Protein AF-A0A965QFB8-F1 (afdb_monomer)

Solvent-accessible surface area (backbone atoms only — not comparable to full-atom values): 7748 Å² total; per-residue (Å²): 128,84,76,80,78,62,44,31,35,38,28,26,27,69,66,29,51,62,46,54,74,68,49,76,76,61,81,86,60,88,49,52,74,44,41,36,38,77,44,78,37,58,89,89,48,90,85,51,50,26,29,42,29,52,65,91,49,75,40,82,39,84,66,69,98,45,59,67,59,47,18,57,51,43,38,54,49,46,69,75,41,83,63,62,83,50,32,25,42,35,33,23,24,77,87,38,64,63,27,48,20,46,53,49,26,44,56,76,66,64,42,65,21,64,76,65,31,52,78,48,75,49,74,80,88,75,83,68,76,76,79,86,121

Structure (mmCIF, N/CA/C/O backbone):
data_AF-A0A965QFB8-F1
#
_entry.id   AF-A0A965QFB8-F1
#
loop_
_atom_site.group_PDB
_atom_site.id
_atom_site.type_symbol
_atom_site.label_atom_id
_atom_site.label_alt_id
_atom_site.label_comp_id
_atom_site.label_asym_id
_atom_site.label_entity_id
_atom_site.label_seq_id
_atom_site.pdbx_PDB_ins_code
_atom_site.Cartn_x
_atom_site.Cartn_y
_atom_site.Cartn_z
_atom_site.occupancy
_atom_site.B_iso_or_equiv
_atom_site.auth_seq_id
_atom_site.auth_comp_id
_atom_site.auth_asym_id
_atom_site.auth_atom_id
_atom_site.pdbx_PDB_model_num
ATOM 1 N N . MET A 1 1 ? -16.984 -4.830 27.301 1.00 42.84 1 MET A N 1
ATOM 2 C CA . MET A 1 1 ? -16.116 -4.856 26.106 1.00 42.84 1 MET A CA 1
ATOM 3 C C . MET A 1 1 ? -16.059 -3.446 25.557 1.00 42.84 1 MET A C 1
ATOM 5 O O . MET A 1 1 ? -17.118 -2.909 25.250 1.00 42.84 1 MET A O 1
ATOM 9 N N . GLU A 1 2 ? -14.879 -2.828 25.498 1.00 46.44 2 GLU A N 1
ATOM 10 C CA . GLU A 1 2 ? -14.714 -1.575 24.752 1.00 46.44 2 GLU A CA 1
ATOM 11 C C . GLU A 1 2 ? -15.129 -1.816 23.295 1.00 46.44 2 GLU A C 1
ATOM 13 O O . GLU A 1 2 ? -14.782 -2.843 22.706 1.00 46.44 2 GLU A O 1
ATOM 18 N N . LYS A 1 3 ? -15.949 -0.922 22.733 1.00 54.12 3 LYS A N 1
ATOM 19 C CA . LYS A 1 3 ? -16.331 -1.008 21.320 1.00 54.12 3 LYS A CA 1
ATOM 20 C C . LYS A 1 3 ? -15.061 -0.901 20.478 1.00 54.12 3 LYS A C 1
ATOM 22 O O . LYS A 1 3 ? -14.277 0.021 20.680 1.00 54.12 3 LYS A O 1
ATOM 27 N N . SER A 1 4 ? -14.892 -1.820 19.526 1.00 57.75 4 SER A N 1
ATOM 28 C CA . SER A 1 4 ? -13.843 -1.716 18.510 1.00 57.75 4 SER A CA 1
ATOM 29 C C . SER A 1 4 ? -13.908 -0.335 17.852 1.00 57.75 4 SER A C 1
ATOM 31 O O . SER A 1 4 ? -14.959 0.061 17.348 1.00 57.75 4 SER A O 1
ATOM 33 N N . THR A 1 5 ? -12.798 0.399 17.884 1.00 71.00 5 THR A N 1
ATOM 34 C CA . THR A 1 5 ? -12.648 1.723 17.259 1.00 71.00 5 THR A CA 1
ATOM 35 C C . THR A 1 5 ? -12.316 1.631 15.771 1.00 71.00 5 THR A C 1
ATOM 37 O O . THR A 1 5 ? -12.255 2.654 15.092 1.00 71.00 5 THR A O 1
ATOM 40 N N . ILE A 1 6 ? -12.117 0.416 15.249 1.00 81.44 6 ILE A N 1
ATOM 41 C CA . ILE A 1 6 ? -11.781 0.181 13.847 1.00 81.44 6 ILE A CA 1
ATOM 42 C C . ILE A 1 6 ? -13.037 0.362 13.000 1.00 81.44 6 ILE A C 1
ATOM 44 O O . ILE A 1 6 ? -13.905 -0.510 12.947 1.00 81.44 6 ILE A O 1
ATOM 48 N N . ASN A 1 7 ? -13.102 1.497 12.313 1.00 83.69 7 ASN A N 1
ATOM 49 C CA . ASN A 1 7 ? -14.152 1.835 11.356 1.00 83.69 7 ASN A CA 1
ATOM 50 C C . ASN A 1 7 ? -13.603 2.066 9.935 1.00 83.69 7 ASN A C 1
ATOM 52 O O . ASN A 1 7 ? -14.330 2.547 9.070 1.00 83.69 7 ASN A O 1
ATOM 56 N N . LYS A 1 8 ? -12.326 1.755 9.687 1.00 87.88 8 LYS A N 1
ATOM 57 C CA . LYS A 1 8 ? -11.661 1.937 8.394 1.00 87.88 8 LYS A CA 1
ATOM 58 C C . LYS A 1 8 ? -11.104 0.610 7.884 1.00 87.88 8 LYS A C 1
ATOM 60 O O . LYS A 1 8 ? -10.586 -0.189 8.658 1.00 87.88 8 LYS A O 1
ATOM 65 N N . LEU A 1 9 ? -11.201 0.381 6.578 1.00 89.38 9 LEU A N 1
ATOM 66 C CA . LEU A 1 9 ? -10.616 -0.759 5.872 1.00 89.38 9 LEU A CA 1
ATOM 67 C C . LEU A 1 9 ? -9.635 -0.237 4.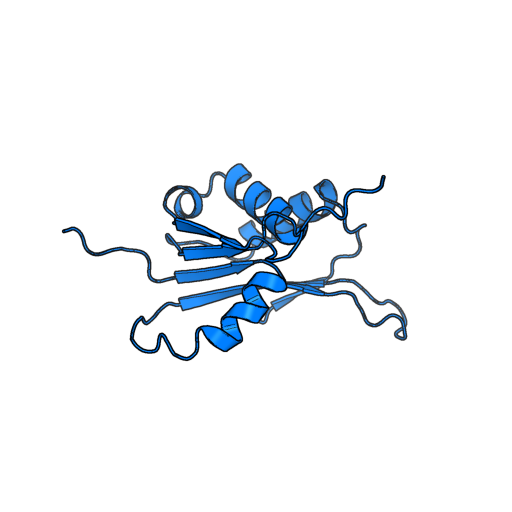824 1.00 89.38 9 LEU A C 1
ATOM 69 O O . LEU A 1 9 ? -10.057 0.419 3.873 1.00 89.38 9 LEU A O 1
ATOM 73 N N . LEU A 1 10 ? -8.351 -0.550 4.967 1.00 91.50 10 LEU A N 1
ATOM 74 C CA . LEU A 1 10 ? -7.320 -0.221 3.990 1.00 91.50 10 LEU A CA 1
ATOM 75 C C . LEU A 1 10 ? -6.906 -1.480 3.224 1.00 91.50 10 LEU A C 1
ATOM 77 O O . LEU A 1 10 ? -6.348 -2.413 3.797 1.00 91.50 10 LEU A O 1
ATOM 81 N N . LEU A 1 11 ? -7.149 -1.493 1.915 1.00 92.12 11 LEU A N 1
ATOM 82 C CA . LEU A 1 11 ? -6.692 -2.558 1.022 1.00 92.12 11 LEU A CA 1
ATOM 83 C C . LEU A 1 11 ? -5.449 -2.095 0.270 1.00 92.12 11 LEU A C 1
ATOM 85 O O . LEU A 1 11 ? -5.521 -1.126 -0.484 1.00 92.12 11 LEU A O 1
ATOM 89 N N . ILE A 1 12 ? -4.334 -2.795 0.443 1.00 94.12 12 ILE A N 1
ATOM 90 C CA . ILE A 1 12 ? -3.062 -2.462 -0.199 1.00 94.12 12 ILE A CA 1
ATOM 91 C C . ILE A 1 12 ? -2.668 -3.587 -1.152 1.00 94.12 12 ILE A C 1
ATOM 93 O O . ILE A 1 12 ? -2.595 -4.750 -0.754 1.00 94.12 12 ILE A O 1
ATOM 97 N N . GLY A 1 13 ? -2.366 -3.228 -2.397 1.00 91.69 13 GLY A N 1
ATOM 98 C CA . GLY A 1 13 ? -1.947 -4.182 -3.418 1.00 91.69 13 GLY A CA 1
ATOM 99 C C . GLY A 1 13 ? -3.102 -4.727 -4.250 1.00 91.69 13 GLY A C 1
ATOM 100 O O . GLY A 1 13 ? -4.284 -4.625 -3.905 1.00 91.69 13 GLY A O 1
ATOM 101 N N . ASN A 1 14 ? -2.751 -5.303 -5.397 1.00 83.88 14 ASN A N 1
ATOM 102 C CA . ASN A 1 14 ? -3.722 -5.795 -6.369 1.00 83.88 14 ASN A CA 1
ATOM 103 C C . ASN A 1 14 ? -4.453 -7.036 -5.837 1.00 83.88 14 ASN A C 1
ATOM 105 O O . ASN A 1 14 ? -5.654 -7.199 -6.081 1.00 83.88 14 ASN A O 1
ATOM 109 N N . HIS A 1 15 ? -3.776 -7.870 -5.041 1.00 85.25 15 HIS A N 1
ATOM 110 C CA . HIS A 1 15 ? -4.393 -9.054 -4.444 1.00 85.25 15 HIS A CA 1
ATOM 111 C C . HIS A 1 15 ? -5.469 -8.680 -3.419 1.00 85.25 15 HIS A C 1
ATOM 113 O O . HIS A 1 15 ? -6.578 -9.213 -3.492 1.00 85.25 15 HIS A O 1
ATOM 119 N N . ALA A 1 16 ? -5.214 -7.712 -2.534 1.00 85.25 16 ALA A N 1
ATOM 120 C CA . ALA A 1 16 ? -6.224 -7.240 -1.579 1.00 85.25 16 ALA A CA 1
ATOM 121 C C . ALA A 1 16 ? -7.471 -6.679 -2.273 1.00 85.25 16 ALA A C 1
ATOM 123 O O . ALA A 1 16 ? -8.606 -6.879 -1.834 1.00 85.25 16 ALA A O 1
ATOM 124 N N . LEU A 1 17 ? -7.286 -6.038 -3.422 1.00 79.50 17 LEU A N 1
ATOM 125 C CA . LEU A 1 17 ? -8.385 -5.488 -4.209 1.00 79.50 17 LEU A CA 1
ATOM 126 C C . LEU A 1 17 ? -9.216 -6.539 -4.931 1.00 79.50 17 LEU A C 1
ATOM 128 O O . LEU A 1 17 ? -10.405 -6.318 -5.166 1.00 79.50 17 LEU A O 1
ATOM 132 N N . SER A 1 18 ? -8.643 -7.696 -5.251 1.00 79.69 18 SER A N 1
ATOM 133 C CA . SER A 1 18 ? -9.432 -8.825 -5.750 1.00 79.69 18 SER A CA 1
ATOM 134 C C . SER A 1 18 ? -10.461 -9.295 -4.708 1.00 79.69 18 SER A C 1
ATOM 136 O O . SER A 1 18 ? -11.581 -9.677 -5.063 1.00 79.69 18 SER A O 1
ATOM 138 N N . ILE A 1 19 ? -10.127 -9.168 -3.418 1.00 74.56 19 ILE A N 1
ATOM 139 C CA . ILE A 1 19 ? -10.997 -9.528 -2.292 1.00 74.56 19 ILE A CA 1
ATOM 140 C C . ILE A 1 19 ? -12.087 -8.481 -2.073 1.00 74.56 19 ILE A C 1
ATOM 142 O O . ILE A 1 19 ? -13.201 -8.843 -1.709 1.00 74.56 19 ILE A O 1
ATOM 146 N N . ASN A 1 20 ? -11.843 -7.210 -2.404 1.00 71.69 20 ASN A N 1
ATOM 147 C CA . ASN A 1 20 ? -12.869 -6.162 -2.360 1.00 71.69 20 ASN A CA 1
ATOM 148 C C . ASN A 1 20 ? -14.172 -6.569 -3.077 1.00 71.69 20 ASN A C 1
ATOM 150 O O . ASN A 1 20 ? -15.266 -6.326 -2.580 1.00 71.69 20 ASN A O 1
ATOM 154 N N . LYS A 1 21 ? -14.071 -7.233 -4.238 1.00 67.50 21 LYS A N 1
ATOM 155 C CA . LYS A 1 21 ? -15.252 -7.712 -4.980 1.00 67.50 21 LYS A CA 1
ATOM 156 C C . LYS A 1 21 ? -16.038 -8.786 -4.215 1.00 67.50 21 LYS A C 1
ATOM 158 O O . LYS A 1 21 ? -17.235 -8.923 -4.442 1.00 67.50 21 LYS A O 1
ATOM 163 N N . ARG A 1 22 ? -15.372 -9.528 -3.326 1.00 69.00 22 ARG A N 1
ATOM 164 C CA . ARG A 1 22 ? -15.930 -10.604 -2.489 1.00 69.00 22 ARG A CA 1
ATOM 165 C C . ARG A 1 22 ? -16.444 -10.098 -1.135 1.00 69.00 22 ARG A C 1
ATOM 167 O O . ARG A 1 22 ? -17.312 -10.736 -0.555 1.00 69.00 22 ARG A O 1
ATOM 174 N N . ILE A 1 23 ? -15.958 -8.942 -0.672 1.00 64.50 23 ILE A N 1
ATOM 175 C CA . ILE A 1 23 ? -16.378 -8.277 0.578 1.00 64.50 23 ILE A CA 1
ATOM 176 C C . ILE A 1 23 ? -17.776 -7.643 0.468 1.00 64.50 23 ILE A C 1
ATOM 178 O O . ILE A 1 23 ? -18.389 -7.379 1.492 1.00 64.50 23 ILE A O 1
ATOM 182 N N . LYS A 1 24 ? -18.339 -7.501 -0.742 1.00 56.12 24 LYS A N 1
ATOM 183 C CA . LYS A 1 24 ? -19.698 -6.980 -1.026 1.00 56.12 24 LYS A CA 1
ATOM 184 C C . LYS A 1 24 ? -20.876 -7.665 -0.294 1.00 56.12 24 LYS A C 1
ATOM 186 O O . LYS A 1 24 ? -22.011 -7.333 -0.580 1.00 56.12 24 LYS A O 1
ATOM 191 N N . LYS A 1 25 ? -20.638 -8.662 0.563 1.00 51.38 25 LYS A N 1
ATOM 192 C CA . LYS A 1 25 ? -21.656 -9.296 1.420 1.00 51.38 25 LYS A CA 1
ATOM 193 C C . LYS A 1 25 ? -21.510 -8.952 2.906 1.00 51.38 25 LYS A C 1
ATOM 195 O O . LYS A 1 25 ? -22.311 -9.417 3.706 1.00 51.38 25 LYS A O 1
ATOM 200 N N . ILE A 1 26 ? -20.493 -8.180 3.290 1.00 53.22 26 ILE A N 1
ATOM 201 C CA . ILE A 1 26 ? -20.312 -7.678 4.659 1.00 53.22 26 ILE A CA 1
ATOM 202 C C . ILE A 1 26 ? -21.011 -6.312 4.743 1.00 53.22 26 ILE A C 1
ATOM 204 O O . ILE A 1 26 ? -20.381 -5.295 5.009 1.00 53.22 26 ILE A O 1
ATOM 208 N N . ASP A 1 27 ? -22.304 -6.275 4.424 1.00 47.53 27 ASP A N 1
ATOM 209 C CA . ASP A 1 27 ? -23.084 -5.031 4.327 1.00 47.53 27 ASP A CA 1
ATOM 210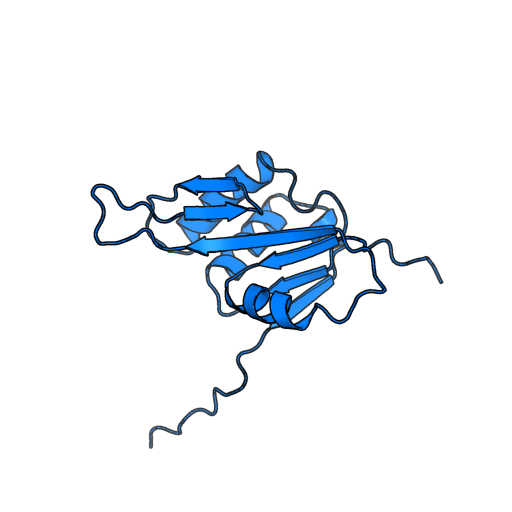 C C . ASP A 1 27 ? -23.525 -4.469 5.698 1.00 47.53 27 ASP A C 1
ATOM 212 O O . ASP A 1 27 ? -24.184 -3.437 5.750 1.00 47.53 27 ASP A O 1
ATOM 216 N N . ASP A 1 28 ? -23.098 -5.067 6.817 1.00 53.06 28 ASP A N 1
ATOM 217 C CA . ASP A 1 28 ? -23.490 -4.629 8.171 1.00 53.06 28 ASP A CA 1
ATOM 218 C C . ASP A 1 28 ? -22.404 -3.855 8.943 1.00 53.06 28 ASP A C 1
ATOM 220 O O . ASP A 1 28 ? -22.613 -3.449 10.088 1.00 53.06 28 ASP A O 1
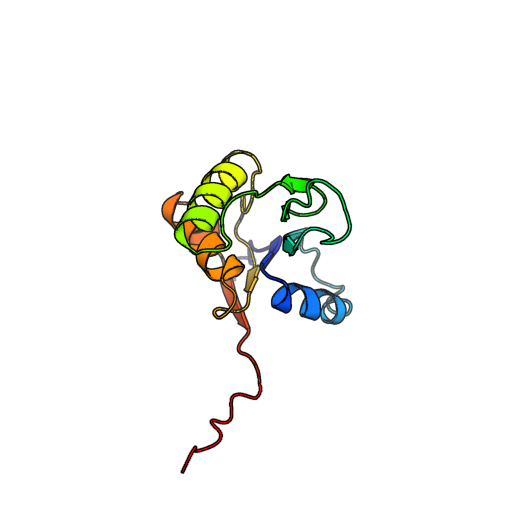ATOM 224 N N . LEU A 1 29 ? -21.231 -3.620 8.347 1.00 55.84 29 LEU A N 1
ATOM 225 C CA . LEU A 1 29 ? -20.165 -2.832 8.973 1.00 55.84 29 LEU A CA 1
ATOM 226 C C . LEU A 1 29 ? -19.904 -1.574 8.134 1.00 55.84 29 LEU A C 1
ATOM 228 O O . LEU A 1 29 ? -19.324 -1.693 7.053 1.00 55.84 29 LEU A O 1
ATOM 232 N N . PRO A 1 30 ? -20.290 -0.368 8.602 1.00 63.31 30 PRO A N 1
ATOM 233 C CA . PRO A 1 30 ? -20.014 0.891 7.914 1.00 63.31 30 PRO A CA 1
ATOM 234 C C . PRO A 1 30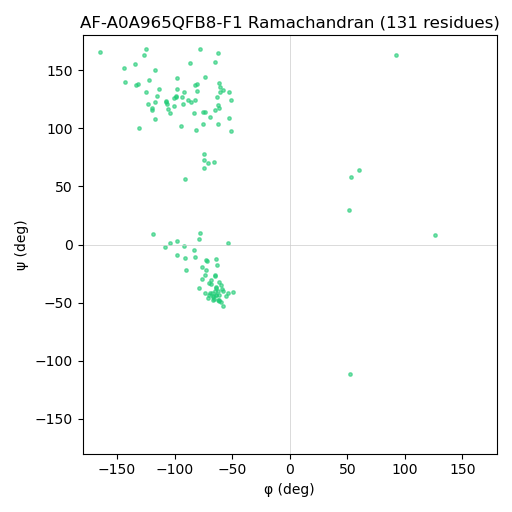 ? -18.517 1.229 8.012 1.00 63.31 30 PRO A C 1
ATOM 236 O O . PRO A 1 30 ? -18.107 2.132 8.740 1.00 63.31 30 PRO A O 1
ATOM 239 N N . LEU A 1 31 ? -17.680 0.460 7.311 1.00 73.75 31 LEU A N 1
ATOM 240 C CA . LEU A 1 31 ? -16.246 0.690 7.227 1.00 73.75 31 LEU A CA 1
ATOM 241 C C . LEU A 1 31 ? -15.958 1.693 6.113 1.00 73.75 31 LEU A C 1
ATOM 243 O O . LEU A 1 31 ? -16.265 1.454 4.943 1.00 73.75 31 LEU A O 1
ATOM 247 N N . ILE A 1 32 ? -15.299 2.794 6.461 1.00 84.38 32 ILE A N 1
ATOM 248 C CA . ILE A 1 32 ? -14.713 3.714 5.490 1.00 84.38 32 ILE A CA 1
ATOM 249 C C . ILE A 1 32 ? -13.613 2.953 4.762 1.00 84.38 32 ILE A C 1
ATOM 251 O O . ILE A 1 32 ? -12.625 2.531 5.361 1.00 84.38 32 ILE A O 1
ATOM 255 N N . LYS A 1 33 ? -13.781 2.753 3.461 1.00 86.44 33 LYS A N 1
ATOM 256 C CA . LYS A 1 33 ? -12.847 1.959 2.679 1.00 86.44 33 LYS A CA 1
ATOM 257 C C . LYS A 1 33 ? -11.854 2.840 1.932 1.00 86.44 33 LYS A C 1
ATOM 259 O O . LYS A 1 33 ? -12.264 3.687 1.148 1.00 86.44 33 LYS A O 1
ATOM 264 N N . GLN A 1 34 ? -10.570 2.554 2.122 1.00 88.88 34 GLN A N 1
ATOM 265 C CA . GLN A 1 34 ? -9.463 3.123 1.366 1.00 88.88 34 GLN A CA 1
ATOM 266 C C . GLN A 1 34 ? -8.705 2.037 0.597 1.00 88.88 34 GLN A C 1
ATOM 268 O O . GLN A 1 34 ? -8.651 0.868 0.997 1.00 88.88 34 GLN A O 1
ATOM 273 N N . THR A 1 35 ? -8.131 2.409 -0.538 1.00 91.25 35 THR A N 1
ATOM 274 C CA . THR A 1 35 ? -7.405 1.502 -1.429 1.00 91.25 35 THR A CA 1
ATOM 275 C C . THR A 1 35 ? -6.083 2.102 -1.874 1.00 91.25 35 THR A C 1
ATOM 277 O O . THR A 1 35 ? -6.029 3.263 -2.264 1.00 91.25 35 THR A O 1
ATOM 280 N N . LEU A 1 36 ? -5.033 1.288 -1.873 1.00 93.88 36 LEU A N 1
ATOM 281 C CA . LEU A 1 36 ? -3.722 1.618 -2.413 1.00 93.88 36 LEU A CA 1
ATOM 282 C C . LEU A 1 36 ? -3.343 0.574 -3.465 1.00 93.88 36 LEU A C 1
ATOM 284 O O . LEU A 1 36 ? -3.257 -0.616 -3.164 1.00 93.88 36 LEU A O 1
ATOM 288 N N . MET A 1 37 ? -3.108 1.012 -4.698 1.00 92.56 37 MET A N 1
ATOM 289 C CA . MET A 1 37 ? -2.726 0.139 -5.813 1.00 92.56 37 MET A CA 1
ATOM 290 C C . MET A 1 37 ? -1.574 0.716 -6.618 1.00 92.56 37 MET A C 1
ATOM 292 O O . MET A 1 37 ? -1.393 1.928 -6.690 1.00 92.56 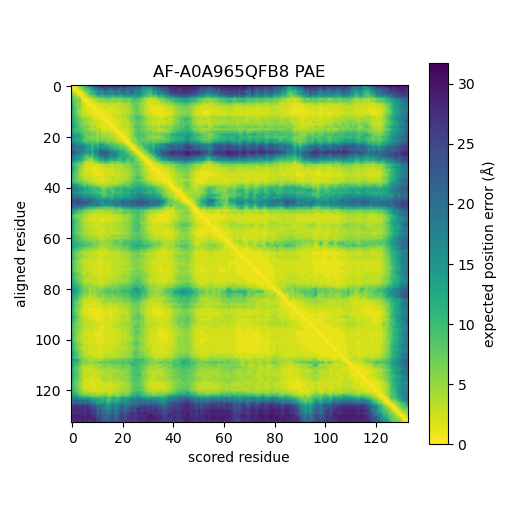37 MET A O 1
ATOM 296 N N . TYR A 1 38 ? -0.848 -0.176 -7.278 1.00 90.94 38 TYR A N 1
ATOM 297 C CA . TYR A 1 38 ? 0.148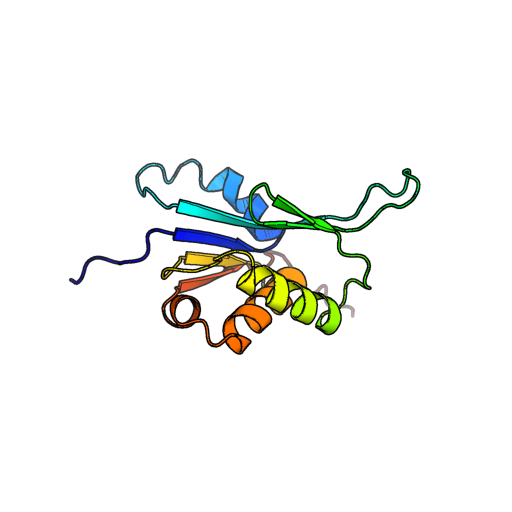 0.160 -8.277 1.00 90.94 38 TYR A CA 1
ATOM 298 C C . TYR A 1 38 ? -0.335 -0.351 -9.626 1.00 90.94 38 TYR A C 1
ATOM 300 O O . TYR A 1 38 ? -0.795 -1.493 -9.737 1.00 90.94 38 TYR A O 1
ATOM 308 N N . LYS A 1 39 ? -0.233 0.500 -10.640 1.00 87.81 39 LYS A N 1
ATOM 309 C CA . LYS A 1 39 ? -0.579 0.174 -12.016 1.00 87.81 39 LYS A CA 1
ATOM 310 C C . LYS A 1 39 ? 0.548 0.609 -12.931 1.00 87.81 39 LYS A C 1
ATOM 312 O O . LYS A 1 39 ? 1.102 1.697 -12.784 1.00 87.81 39 LYS A O 1
ATOM 317 N N . THR A 1 40 ? 0.849 -0.252 -13.888 1.00 83.69 40 THR A N 1
ATOM 318 C CA . THR A 1 40 ? 1.735 0.092 -14.988 1.00 83.69 40 THR A CA 1
ATOM 319 C C . THR A 1 40 ? 1.013 1.027 -15.950 1.00 83.69 40 THR A C 1
ATOM 321 O O . THR A 1 40 ? -0.201 0.898 -16.150 1.00 83.69 40 THR A O 1
ATOM 324 N N . GLY A 1 41 ? 1.749 1.977 -16.525 1.00 76.62 41 GLY A N 1
ATOM 325 C CA . GLY A 1 41 ? 1.250 2.786 -17.636 1.00 76.62 41 GLY A CA 1
ATOM 326 C C . GLY A 1 41 ? 0.933 1.920 -18.859 1.00 76.62 41 GLY A C 1
ATOM 327 O O . GLY A 1 41 ? 1.343 0.760 -18.929 1.00 76.62 41 GLY A O 1
ATOM 328 N N . ASP A 1 42 ? 0.185 2.474 -19.813 1.00 78.31 42 ASP A N 1
ATOM 329 C CA . ASP A 1 42 ? -0.071 1.804 -21.090 1.00 78.31 42 ASP A CA 1
ATOM 330 C C . ASP A 1 42 ? 1.201 1.853 -21.953 1.00 78.31 42 ASP A C 1
ATOM 332 O O . ASP A 1 42 ? 1.585 2.948 -22.365 1.00 78.31 42 ASP A O 1
ATOM 336 N N . PRO A 1 43 ? 1.849 0.711 -22.250 1.00 73.19 43 PRO A N 1
ATOM 337 C CA . PRO A 1 43 ? 3.109 0.696 -22.991 1.00 73.19 43 PRO A CA 1
ATOM 338 C C . PRO A 1 43 ? 2.985 1.232 -24.426 1.00 73.19 43 PRO A C 1
ATOM 340 O O . PRO A 1 43 ? 4.006 1.472 -25.067 1.00 73.19 43 PRO A O 1
ATOM 343 N N . PHE A 1 44 ? 1.764 1.413 -24.941 1.00 79.00 44 PHE A N 1
ATOM 344 C CA . PHE A 1 44 ? 1.499 1.923 -26.285 1.00 79.00 44 PHE A CA 1
ATOM 345 C C . PHE A 1 44 ? 1.314 3.451 -26.346 1.00 79.00 44 PHE A C 1
ATOM 347 O O . PHE A 1 44 ? 1.121 3.989 -27.437 1.00 79.00 44 PHE A O 1
ATOM 354 N N . LEU A 1 45 ? 1.375 4.165 -25.215 1.00 76.56 45 LEU A N 1
ATOM 355 C CA . LEU A 1 45 ? 1.300 5.631 -25.165 1.00 76.56 45 LEU A CA 1
ATOM 356 C C . LEU A 1 45 ? 2.698 6.270 -25.083 1.00 76.56 45 LEU A C 1
ATOM 358 O O . LEU A 1 45 ? 3.581 5.774 -24.382 1.00 76.56 45 LEU A O 1
ATOM 362 N N . GLU A 1 46 ? 2.894 7.416 -25.750 1.00 55.91 46 GLU A N 1
ATOM 363 C CA . GLU A 1 46 ? 4.090 8.247 -25.548 1.00 55.91 46 GLU A CA 1
ATOM 364 C C . GLU A 1 46 ? 4.126 8.761 -24.096 1.00 55.91 46 GLU A C 1
ATOM 366 O O . GLU A 1 46 ? 3.161 9.358 -23.620 1.00 55.91 46 GLU A O 1
ATOM 371 N N . ASN A 1 47 ? 5.245 8.540 -23.392 1.00 62.38 47 ASN A N 1
ATOM 372 C CA . ASN A 1 47 ? 5.427 8.822 -21.958 1.00 62.38 47 ASN A CA 1
ATOM 373 C C . ASN A 1 47 ? 4.456 8.054 -21.039 1.00 62.38 47 ASN A C 1
ATOM 375 O O . ASN A 1 47 ? 3.639 8.644 -20.327 1.00 62.38 47 ASN A O 1
ATOM 379 N N . PHE A 1 48 ? 4.561 6.723 -21.025 1.00 68.44 48 PHE A N 1
ATOM 380 C CA . PHE A 1 48 ? 3.778 5.898 -20.110 1.00 68.44 48 PHE A CA 1
ATOM 381 C C . PHE A 1 48 ? 4.413 5.842 -18.716 1.00 68.44 48 PHE A C 1
ATOM 383 O O . PHE A 1 48 ? 5.334 5.080 -18.432 1.00 68.44 48 PHE A O 1
ATOM 390 N N . ASP A 1 49 ? 3.893 6.659 -17.808 1.00 78.94 49 ASP A N 1
ATOM 391 C CA . ASP A 1 49 ? 4.289 6.584 -16.408 1.00 78.94 49 ASP A CA 1
ATOM 392 C C . ASP A 1 49 ? 3.547 5.446 -15.708 1.00 78.94 49 ASP A C 1
ATOM 394 O O . ASP A 1 49 ? 2.327 5.288 -15.838 1.00 78.94 49 ASP A O 1
ATOM 398 N N . ASN A 1 50 ? 4.268 4.696 -14.878 1.00 87.50 50 ASN A N 1
ATOM 399 C CA . ASN A 1 50 ? 3.609 3.907 -13.850 1.00 87.50 50 ASN A CA 1
ATOM 400 C C . ASN A 1 50 ? 2.934 4.853 -12.856 1.00 87.50 50 ASN A C 1
ATOM 402 O O . ASN A 1 50 ? 3.319 6.014 -12.705 1.00 87.50 50 ASN A O 1
ATOM 406 N N . PHE A 1 51 ? 1.921 4.374 -12.148 1.00 90.50 51 PHE A N 1
ATOM 407 C CA . PHE A 1 51 ? 1.243 5.197 -11.163 1.00 90.50 51 PHE A CA 1
ATOM 408 C C . PHE A 1 51 ? 0.836 4.400 -9.938 1.00 90.50 51 PHE A C 1
ATOM 410 O O . PHE A 1 51 ? 0.337 3.273 -10.005 1.00 90.50 51 PHE A O 1
ATOM 417 N N . VAL A 1 52 ? 1.022 5.047 -8.796 1.00 92.19 52 VAL A N 1
ATOM 418 C CA . VAL A 1 52 ? 0.414 4.642 -7.539 1.00 92.19 52 VAL A CA 1
ATOM 419 C C . VAL A 1 52 ? -0.905 5.389 -7.427 1.00 92.19 52 VAL A C 1
ATOM 421 O O . VAL A 1 52 ? -0.964 6.602 -7.622 1.00 92.19 52 VAL A O 1
ATOM 424 N N . GLN A 1 53 ? -1.975 4.675 -7.119 1.00 92.06 53 GLN A N 1
ATOM 425 C CA . GLN A 1 53 ? -3.294 5.257 -6.933 1.00 92.06 53 GLN A CA 1
ATOM 426 C C . GLN A 1 53 ? -3.742 5.030 -5.488 1.00 92.06 53 GLN A C 1
ATOM 428 O O . GLN A 1 53 ? -3.799 3.888 -5.024 1.00 92.06 53 GLN A O 1
ATOM 433 N N . ILE A 1 54 ? -4.042 6.135 -4.804 1.00 91.38 54 ILE A N 1
ATOM 434 C CA . ILE A 1 54 ? -4.645 6.187 -3.472 1.00 91.38 54 ILE A CA 1
ATOM 435 C C . ILE A 1 54 ? -6.107 6.574 -3.685 1.00 91.38 54 ILE A C 1
ATOM 437 O O . ILE A 1 54 ? -6.403 7.673 -4.148 1.00 91.38 54 ILE A O 1
ATOM 441 N N . ASP A 1 55 ? -7.023 5.659 -3.396 1.00 88.75 55 ASP A N 1
ATOM 442 C CA . ASP A 1 55 ? -8.450 5.804 -3.694 1.00 88.75 55 ASP A CA 1
ATOM 443 C C . ASP A 1 55 ? -8.695 6.163 -5.166 1.00 88.75 55 ASP A C 1
ATOM 445 O O . ASP A 1 55 ? -8.463 5.342 -6.057 1.00 88.75 55 ASP A O 1
ATOM 449 N N . THR A 1 56 ? -9.166 7.376 -5.447 1.00 87.69 56 THR A N 1
ATOM 450 C CA . THR A 1 56 ? -9.382 7.890 -6.807 1.00 87.69 56 THR A CA 1
ATOM 451 C C . THR A 1 56 ? -8.230 8.762 -7.309 1.00 87.69 56 THR A C 1
ATOM 453 O O . THR A 1 56 ? -8.203 9.107 -8.490 1.00 87.69 56 THR A O 1
ATOM 456 N N . ILE A 1 57 ? -7.279 9.119 -6.445 1.00 89.81 57 ILE A N 1
ATOM 457 C CA . ILE A 1 57 ? -6.180 10.039 -6.744 1.00 89.81 57 ILE A CA 1
ATOM 458 C C . ILE A 1 57 ? -5.008 9.247 -7.324 1.00 89.81 57 ILE A C 1
ATOM 460 O O . ILE A 1 57 ? -4.516 8.294 -6.718 1.00 89.81 57 ILE A O 1
ATOM 464 N N . LYS A 1 58 ? -4.553 9.638 -8.518 1.00 91.19 58 LYS A N 1
ATOM 465 C CA . LYS A 1 58 ? -3.394 9.036 -9.188 1.00 91.19 58 LYS A CA 1
ATOM 466 C C . LYS A 1 58 ? -2.149 9.880 -8.948 1.00 91.19 58 LYS A C 1
ATOM 468 O O . LYS A 1 58 ? -2.169 11.089 -9.162 1.00 91.19 58 LYS A O 1
ATOM 473 N N . HIS A 1 59 ? -1.053 9.223 -8.597 1.00 91.50 59 HIS A N 1
ATOM 474 C CA . HIS A 1 59 ? 0.264 9.827 -8.470 1.00 91.50 59 HIS A CA 1
ATOM 475 C C . HIS A 1 59 ? 1.225 9.140 -9.445 1.00 91.50 59 HIS A C 1
ATOM 477 O O . HIS A 1 59 ? 1.457 7.934 -9.337 1.00 91.50 59 HIS A O 1
ATOM 483 N N . SER A 1 60 ? 1.763 9.906 -10.400 1.00 90.81 60 SER A N 1
ATOM 484 C CA . SER A 1 60 ? 2.779 9.408 -11.336 1.00 90.81 60 SER A CA 1
ATOM 485 C C . SER A 1 60 ? 4.022 8.947 -10.569 1.00 90.81 60 SER A C 1
ATOM 487 O O . SER A 1 60 ? 4.471 9.608 -9.628 1.00 90.81 60 SER A O 1
ATOM 489 N N . TYR A 1 61 ? 4.544 7.791 -10.964 1.00 90.31 61 TYR A N 1
ATOM 490 C CA . TYR A 1 61 ? 5.708 7.136 -10.398 1.00 90.31 61 TYR A CA 1
ATOM 491 C C . TYR A 1 61 ? 6.647 6.726 -11.535 1.00 90.31 61 TYR A C 1
ATOM 493 O O . TYR A 1 61 ? 6.440 5.720 -12.212 1.00 90.31 61 TYR A O 1
ATOM 501 N N . LYS A 1 62 ? 7.685 7.538 -11.746 1.00 86.44 62 LYS A N 1
ATOM 502 C CA . LYS A 1 62 ? 8.642 7.380 -12.852 1.00 86.44 62 LYS A CA 1
ATOM 503 C C . LYS A 1 62 ? 9.860 6.525 -12.508 1.00 86.44 62 LYS A C 1
ATOM 505 O O . LYS A 1 62 ? 10.627 6.175 -13.398 1.00 86.44 62 LYS A O 1
ATOM 510 N N . ASN A 1 63 ? 10.053 6.217 -11.228 1.00 85.25 63 ASN A N 1
ATOM 511 C CA . ASN A 1 63 ? 11.216 5.467 -10.773 1.00 85.25 63 ASN A CA 1
ATOM 512 C C . ASN A 1 63 ? 11.056 3.970 -11.060 1.00 85.25 63 ASN A C 1
ATOM 514 O O . ASN A 1 63 ? 9.974 3.482 -11.406 1.00 85.25 63 ASN A O 1
ATOM 518 N N . ALA A 1 64 ? 12.157 3.236 -10.909 1.00 82.50 64 ALA A N 1
ATOM 519 C CA . ALA A 1 64 ? 12.145 1.790 -11.032 1.00 82.50 64 ALA A CA 1
ATOM 520 C C . ALA A 1 64 ? 11.221 1.186 -9.970 1.00 82.50 64 ALA A C 1
ATOM 522 O O . ALA A 1 64 ? 11.219 1.617 -8.823 1.00 82.50 64 ALA A O 1
ATOM 523 N N . TYR A 1 65 ? 10.446 0.166 -10.342 1.00 86.06 65 TYR A N 1
ATOM 524 C CA . TYR A 1 65 ? 9.565 -0.533 -9.408 1.00 86.06 65 TYR A CA 1
ATOM 525 C C . TYR A 1 65 ? 10.370 -1.447 -8.471 1.00 86.06 65 TYR A C 1
ATOM 527 O O . TYR A 1 65 ? 10.381 -2.668 -8.617 1.00 86.06 65 TYR A O 1
ATOM 535 N N . ASN A 1 66 ? 11.088 -0.832 -7.534 1.00 93.25 66 ASN A N 1
ATOM 536 C CA . ASN A 1 66 ? 11.885 -1.481 -6.501 1.00 93.25 66 ASN A CA 1
ATOM 537 C C . ASN A 1 66 ? 11.465 -0.991 -5.109 1.00 93.25 66 ASN A C 1
ATOM 539 O O . ASN A 1 66 ? 10.701 -0.034 -4.962 1.00 93.25 66 ASN A O 1
ATOM 543 N N . PHE A 1 67 ? 11.947 -1.689 -4.084 1.00 95.31 67 PHE A N 1
ATOM 544 C CA . PHE A 1 67 ? 11.538 -1.446 -2.709 1.00 95.31 67 PHE A CA 1
ATOM 545 C C . PHE A 1 67 ? 11.890 -0.038 -2.216 1.00 95.31 67 PHE A C 1
ATOM 547 O O . PHE A 1 67 ? 11.020 0.633 -1.659 1.00 95.31 67 PHE A O 1
ATOM 554 N N . ASP A 1 68 ? 13.120 0.425 -2.429 1.00 95.94 68 ASP A N 1
ATOM 555 C CA . ASP A 1 68 ? 13.618 1.676 -1.847 1.00 95.94 68 ASP A CA 1
ATOM 556 C C . ASP A 1 68 ? 12.967 2.910 -2.482 1.00 95.94 68 ASP A C 1
ATOM 558 O O . ASP A 1 68 ? 12.481 3.803 -1.773 1.00 95.94 68 ASP A O 1
ATOM 562 N N . ASP A 1 69 ? 12.882 2.934 -3.815 1.00 94.81 69 ASP A N 1
ATOM 563 C CA . ASP A 1 69 ? 12.261 4.027 -4.563 1.00 94.81 69 ASP A CA 1
ATOM 564 C C . ASP A 1 69 ? 10.769 4.125 -4.242 1.00 94.81 69 ASP A C 1
ATOM 566 O O . ASP A 1 69 ? 10.231 5.220 -4.044 1.00 94.81 69 ASP A O 1
ATOM 570 N N . LEU A 1 70 ? 10.078 2.982 -4.186 1.00 95.50 70 LEU A N 1
ATOM 571 C CA . LEU A 1 70 ? 8.646 2.944 -3.909 1.00 95.50 70 LEU A CA 1
ATOM 572 C C . LEU A 1 70 ? 8.354 3.338 -2.459 1.00 95.50 70 LEU A C 1
ATOM 574 O O . LEU A 1 70 ? 7.432 4.115 -2.214 1.00 95.50 70 LEU A O 1
ATOM 578 N N . THR A 1 71 ? 9.159 2.870 -1.504 1.00 96.19 71 THR A N 1
ATOM 579 C CA . THR A 1 71 ? 9.030 3.239 -0.085 1.00 96.19 71 THR A CA 1
ATOM 580 C C . THR A 1 71 ? 9.236 4.739 0.104 1.00 96.19 71 THR A C 1
ATOM 582 O O . THR A 1 71 ? 8.415 5.403 0.741 1.00 96.19 71 THR A O 1
ATOM 585 N N . SER A 1 72 ? 10.290 5.300 -0.491 1.00 94.81 72 SER A N 1
ATOM 586 C CA . SER A 1 72 ? 10.596 6.733 -0.407 1.00 94.81 72 SER A CA 1
ATOM 587 C C . SER A 1 72 ? 9.481 7.590 -1.004 1.00 94.81 72 SER A C 1
ATOM 589 O O . SER A 1 72 ? 9.044 8.568 -0.392 1.00 94.81 72 SER A O 1
ATOM 591 N N . PHE A 1 73 ? 8.953 7.181 -2.157 1.00 94.50 73 PHE A N 1
ATOM 592 C CA . PHE A 1 73 ? 7.809 7.832 -2.781 1.00 94.50 73 PHE A CA 1
ATOM 593 C C . PHE A 1 73 ? 6.552 7.777 -1.898 1.00 94.50 73 PHE A C 1
ATOM 595 O O . PHE A 1 73 ? 5.909 8.802 -1.661 1.00 94.50 73 PHE A O 1
ATOM 602 N N . LEU A 1 74 ? 6.210 6.599 -1.367 1.00 94.69 74 LEU A N 1
ATOM 603 C CA . LEU A 1 74 ? 5.022 6.407 -0.532 1.00 94.69 74 LEU A CA 1
ATOM 604 C C . LEU A 1 74 ? 5.098 7.196 0.775 1.00 94.69 74 LEU A C 1
ATOM 606 O O . LEU A 1 74 ? 4.091 7.769 1.186 1.00 94.69 74 LEU A O 1
ATOM 610 N N . LYS A 1 75 ? 6.280 7.319 1.392 1.00 92.75 75 LYS A N 1
ATOM 611 C CA . LYS A 1 75 ? 6.470 8.168 2.580 1.00 92.75 75 LYS A CA 1
ATOM 612 C C . LYS A 1 75 ? 6.031 9.606 2.339 1.00 92.75 75 LYS A C 1
ATOM 614 O O . LYS A 1 75 ? 5.379 10.182 3.207 1.00 92.75 75 LYS A O 1
ATOM 619 N N . LEU A 1 76 ? 6.388 10.181 1.187 1.00 91.50 76 LEU A N 1
ATOM 620 C CA . LEU A 1 76 ? 5.970 11.532 0.809 1.00 91.50 76 LEU A CA 1
ATOM 621 C C . LEU A 1 76 ? 4.453 11.580 0.605 1.00 91.50 76 LEU A C 1
ATOM 623 O O . LEU A 1 76 ? 3.775 12.435 1.173 1.00 91.50 76 LEU A O 1
ATOM 627 N N . LYS A 1 77 ? 3.894 10.606 -0.123 1.00 91.50 77 LYS A N 1
ATOM 628 C CA . LYS A 1 77 ? 2.456 10.578 -0.429 1.00 91.50 77 LYS A CA 1
ATOM 629 C C . LYS A 1 77 ? 1.561 10.330 0.777 1.00 91.50 77 LYS A C 1
ATOM 631 O O . LYS A 1 77 ? 0.467 10.883 0.807 1.00 91.50 77 LYS A O 1
ATOM 636 N N . PHE A 1 78 ? 2.018 9.592 1.782 1.00 89.88 78 PHE A N 1
ATOM 637 C CA . PHE A 1 78 ? 1.295 9.407 3.047 1.00 89.88 78 PHE A CA 1
ATOM 638 C C . PHE A 1 78 ? 1.366 10.623 3.974 1.00 89.88 78 PHE A C 1
ATOM 640 O O . PHE A 1 78 ? 0.540 10.748 4.870 1.00 89.88 78 PHE A O 1
ATOM 647 N N . LYS A 1 79 ? 2.338 11.523 3.781 1.00 85.19 79 LYS A N 1
ATOM 648 C CA . LYS A 1 79 ? 2.347 12.823 4.467 1.00 85.19 79 LYS A CA 1
ATOM 649 C C . LYS A 1 79 ? 1.384 13.808 3.805 1.00 85.19 79 LYS A C 1
ATOM 651 O O . LYS A 1 79 ? 0.734 14.576 4.5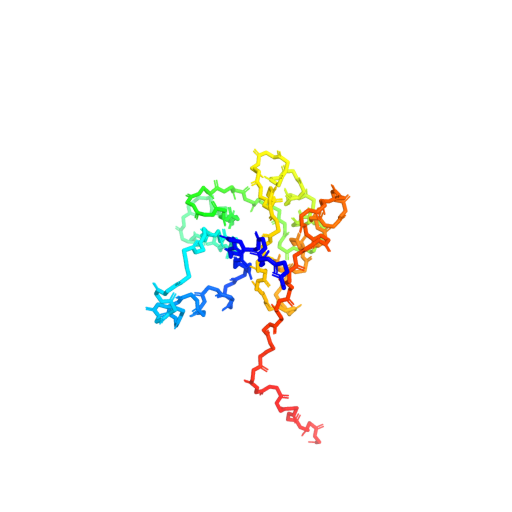01 1.00 85.19 79 LYS A O 1
ATOM 656 N N . GLU A 1 80 ? 1.293 13.774 2.474 1.00 86.00 80 GLU A N 1
ATOM 657 C CA . GLU A 1 80 ? 0.393 14.632 1.687 1.00 86.00 80 GLU A CA 1
ATOM 658 C C . GLU A 1 80 ? -1.080 14.206 1.798 1.00 86.00 80 GLU A C 1
ATOM 660 O O . GLU A 1 80 ? -1.969 15.047 1.911 1.00 86.00 80 GLU A O 1
ATOM 665 N N . ASN A 1 81 ? -1.345 12.899 1.765 1.00 76.62 81 ASN A N 1
ATOM 666 C CA . ASN A 1 81 ? -2.677 12.321 1.891 1.00 76.62 81 ASN A CA 1
ATOM 667 C C . ASN A 1 81 ? -2.772 11.694 3.278 1.00 76.62 81 ASN A C 1
ATOM 669 O O . ASN A 1 81 ? -1.990 10.793 3.566 1.00 76.62 81 ASN A O 1
ATOM 673 N N . ALA A 1 82 ? -3.715 12.130 4.118 1.00 73.50 82 ALA A N 1
ATOM 674 C CA . ALA A 1 82 ? -3.940 11.584 5.461 1.00 73.50 82 ALA A CA 1
ATOM 675 C C . ALA A 1 82 ? -4.434 10.12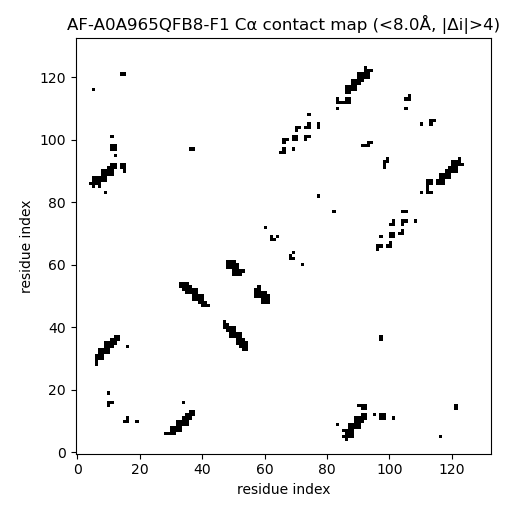0 5.416 1.00 73.50 82 ALA A C 1
ATOM 677 O O . ALA A 1 82 ? -5.597 9.804 5.676 1.00 73.50 82 ALA A O 1
ATOM 678 N N . ILE A 1 83 ? -3.544 9.207 5.035 1.00 80.62 83 ILE A N 1
ATOM 679 C CA . ILE A 1 83 ? -3.779 7.768 5.019 1.00 80.62 83 ILE A CA 1
ATOM 680 C C . ILE A 1 83 ? -3.587 7.249 6.435 1.00 80.62 83 ILE A C 1
ATOM 682 O O . ILE A 1 83 ? -2.578 7.543 7.074 1.00 80.62 83 ILE A O 1
ATOM 686 N N . LEU A 1 84 ? -4.544 6.437 6.898 1.00 80.31 84 LEU A N 1
ATOM 687 C CA . LEU A 1 84 ? -4.547 5.895 8.260 1.00 80.31 84 LEU A CA 1
ATOM 688 C C . LEU A 1 84 ? -4.413 7.008 9.312 1.00 80.31 84 LEU A C 1
ATOM 690 O O . LEU A 1 84 ? -3.485 7.029 10.112 1.00 80.31 84 LEU A O 1
ATOM 694 N N . ASP A 1 85 ? -5.350 7.948 9.292 1.00 84.81 85 ASP A N 1
ATOM 695 C CA . ASP A 1 85 ? -5.590 8.926 10.363 1.00 84.81 85 ASP A CA 1
ATOM 696 C C . ASP A 1 85 ? -6.235 8.304 11.619 1.00 84.81 85 ASP A C 1
ATOM 698 O O . ASP A 1 85 ? -6.264 8.906 12.689 1.00 84.81 85 ASP A O 1
ATOM 702 N N . SER A 1 86 ? -6.750 7.084 11.488 1.00 87.12 86 SER A N 1
ATOM 703 C CA . SER A 1 86 ? -7.481 6.323 12.495 1.00 87.12 86 SER A CA 1
ATOM 704 C C . SER A 1 86 ? -7.139 4.833 12.370 1.00 87.12 86 SER A C 1
ATOM 706 O O . SER A 1 86 ? -6.782 4.387 11.271 1.00 87.12 86 SER A O 1
ATOM 708 N N . PRO A 1 87 ? -7.203 4.053 13.470 1.00 90.44 87 PRO A N 1
ATOM 709 C CA . PRO A 1 87 ? -6.969 2.613 13.424 1.00 90.44 87 PRO A CA 1
ATOM 710 C C . PRO A 1 87 ? -7.847 1.935 12.370 1.00 90.44 87 PRO A C 1
ATOM 712 O O . PRO A 1 87 ? -9.059 2.149 12.317 1.00 90.44 87 PRO A O 1
ATOM 715 N N . ALA A 1 88 ? -7.234 1.103 11.536 1.00 89.44 88 ALA A N 1
ATOM 716 C CA . ALA A 1 88 ? -7.901 0.442 10.429 1.00 89.44 88 ALA A CA 1
ATOM 717 C C . ALA A 1 88 ? -7.698 -1.073 10.473 1.00 89.44 88 ALA A C 1
ATOM 719 O O . ALA A 1 88 ? -6.783 -1.601 11.106 1.00 89.44 88 ALA A O 1
ATOM 720 N N . LEU A 1 89 ? -8.545 -1.777 9.735 1.00 90.81 89 LEU A N 1
ATOM 721 C CA . LEU A 1 89 ? -8.248 -3.111 9.256 1.00 90.81 89 LEU A CA 1
ATOM 722 C C . LEU A 1 89 ? -7.410 -2.967 7.983 1.00 90.81 89 LEU A C 1
ATOM 724 O O . LEU A 1 89 ? -7.902 -2.463 6.977 1.00 90.81 89 LEU A O 1
ATOM 728 N N . VAL A 1 90 ? -6.147 -3.373 8.021 1.00 92.69 90 VAL A N 1
ATOM 729 C CA . VAL A 1 90 ? -5.232 -3.317 6.877 1.00 92.69 90 VAL A CA 1
ATOM 730 C C . VAL A 1 90 ? -5.137 -4.705 6.265 1.00 92.69 90 VAL A C 1
ATOM 732 O O . VAL A 1 90 ? -4.830 -5.663 6.965 1.00 92.69 90 VAL A O 1
ATOM 735 N N . ILE A 1 91 ? -5.387 -4.831 4.965 1.00 92.31 91 ILE A N 1
ATOM 736 C CA . ILE A 1 91 ? -5.315 -6.108 4.248 1.00 92.31 91 ILE A CA 1
ATOM 737 C C . ILE A 1 91 ? -4.359 -5.973 3.067 1.00 92.31 91 ILE A C 1
ATOM 739 O O . ILE A 1 91 ? -4.497 -5.055 2.256 1.00 92.31 91 ILE A O 1
ATOM 743 N N . GLY A 1 92 ? -3.430 -6.916 2.935 1.00 93.38 92 GLY A N 1
ATOM 744 C CA . GLY A 1 92 ? -2.496 -6.969 1.814 1.00 93.38 92 GLY A CA 1
ATOM 745 C C . GLY A 1 92 ? -1.796 -8.312 1.681 1.00 93.38 92 GLY A C 1
ATOM 746 O O . GLY A 1 92 ? -1.851 -9.142 2.585 1.00 93.38 92 GLY A O 1
ATOM 747 N N . ASN A 1 93 ? -1.167 -8.553 0.533 1.00 91.81 93 ASN A N 1
ATOM 748 C CA . ASN A 1 93 ? -0.360 -9.750 0.312 1.00 91.81 93 ASN A CA 1
ATOM 749 C C . ASN A 1 93 ? 1.108 -9.442 0.661 1.00 91.81 93 ASN A C 1
ATOM 751 O O . ASN A 1 93 ? 1.692 -8.560 0.029 1.00 91.81 93 ASN A O 1
ATOM 755 N N . PRO A 1 94 ? 1.732 -10.156 1.619 1.00 91.94 94 PRO A N 1
ATOM 756 C CA . PRO A 1 94 ? 3.117 -9.909 2.009 1.00 91.94 94 PRO A CA 1
ATOM 757 C C . PRO A 1 94 ? 4.129 -10.157 0.885 1.00 91.94 94 PRO A C 1
ATOM 759 O O . PRO A 1 94 ? 5.244 -9.662 0.983 1.00 91.94 94 PRO A O 1
ATOM 762 N N . SER A 1 95 ? 3.775 -10.881 -0.178 1.00 90.44 95 SER A N 1
ATOM 763 C CA . SER A 1 95 ? 4.620 -11.072 -1.364 1.00 90.44 95 SER A CA 1
ATOM 764 C C . SER A 1 95 ? 4.542 -9.914 -2.369 1.00 90.44 95 SER A C 1
ATOM 766 O O . SER A 1 95 ? 5.340 -9.872 -3.301 1.00 90.44 95 SER A O 1
ATOM 768 N N . GLU A 1 96 ? 3.595 -8.978 -2.228 1.00 91.81 96 GLU A N 1
ATOM 769 C CA . GLU A 1 96 ? 3.507 -7.812 -3.112 1.00 91.81 96 GLU A CA 1
ATOM 770 C C . GLU A 1 96 ? 4.471 -6.712 -2.661 1.00 91.81 96 GLU A C 1
ATOM 772 O O . GLU A 1 96 ? 4.366 -6.201 -1.545 1.00 91.81 96 GLU A O 1
ATOM 777 N N . LEU A 1 97 ? 5.346 -6.268 -3.571 1.00 94.06 97 LEU A N 1
ATOM 778 C CA . LEU A 1 97 ? 6.291 -5.178 -3.310 1.00 94.06 97 LEU A CA 1
ATOM 779 C C . LEU A 1 97 ? 5.584 -3.912 -2.802 1.00 94.06 97 LEU A C 1
ATOM 781 O O . LEU A 1 97 ? 6.026 -3.301 -1.835 1.00 94.06 97 LEU A O 1
ATOM 785 N N . LEU A 1 98 ? 4.436 -3.557 -3.394 1.00 95.38 98 LEU A N 1
ATOM 786 C CA . LEU A 1 98 ? 3.645 -2.410 -2.941 1.00 95.38 98 LEU A CA 1
ATOM 787 C C . LEU A 1 98 ? 3.219 -2.527 -1.474 1.00 95.38 98 LEU A C 1
ATOM 789 O O . LEU A 1 98 ? 3.232 -1.525 -0.765 1.00 95.38 98 LEU A O 1
ATOM 793 N N . PHE A 1 99 ? 2.829 -3.722 -1.022 1.00 95.62 99 PHE A N 1
ATOM 794 C CA . PHE A 1 99 ? 2.426 -3.928 0.365 1.00 95.62 99 PHE A CA 1
ATOM 795 C C . PHE A 1 99 ? 3.607 -3.746 1.311 1.00 95.62 99 PHE A C 1
ATOM 797 O O . PHE A 1 99 ? 3.496 -2.997 2.281 1.00 95.62 99 PHE A O 1
ATOM 804 N N . GLN A 1 100 ? 4.739 -4.377 0.992 1.00 95.75 100 GLN A N 1
ATOM 805 C CA . GLN A 1 100 ? 5.967 -4.263 1.776 1.00 95.75 100 GLN A CA 1
ATOM 806 C C . GLN A 1 100 ? 6.409 -2.797 1.884 1.00 95.75 100 GLN A C 1
ATOM 808 O O . GLN A 1 100 ? 6.550 -2.278 2.990 1.00 95.75 100 GLN A O 1
ATOM 813 N N . SER A 1 101 ? 6.539 -2.098 0.753 1.00 97.00 101 SER A N 1
ATOM 814 C CA . SER A 1 101 ? 6.959 -0.693 0.722 1.00 97.00 101 SER A CA 1
ATOM 815 C C . SER A 1 101 ? 5.979 0.240 1.438 1.00 97.00 101 SER A C 1
ATOM 817 O O . SER A 1 101 ? 6.402 1.149 2.151 1.00 97.00 101 SER A O 1
ATOM 819 N N . ALA A 1 102 ? 4.667 0.027 1.288 1.00 95.56 102 ALA A N 1
ATOM 820 C CA . ALA A 1 102 ? 3.657 0.842 1.960 1.00 95.56 102 ALA A CA 1
ATOM 821 C C . ALA A 1 102 ? 3.682 0.655 3.477 1.00 95.56 102 ALA A C 1
ATOM 823 O O . ALA A 1 102 ? 3.639 1.638 4.219 1.00 95.56 102 ALA A O 1
ATOM 824 N N . LEU A 1 103 ? 3.763 -0.591 3.946 1.00 94.75 103 LEU A N 1
ATOM 825 C CA . LEU A 1 103 ? 3.782 -0.872 5.375 1.00 94.75 103 LEU A CA 1
ATOM 826 C C . LEU A 1 103 ? 5.041 -0.287 6.026 1.00 94.75 103 LEU A C 1
ATOM 828 O O . LEU A 1 103 ? 4.931 0.386 7.050 1.00 94.75 103 LEU A O 1
ATOM 832 N N . THR A 1 104 ? 6.204 -0.449 5.390 1.00 95.56 104 THR A N 1
ATOM 833 C CA . THR A 1 104 ? 7.458 0.172 5.840 1.00 95.56 104 THR A CA 1
ATOM 834 C C . THR A 1 104 ? 7.345 1.694 5.877 1.00 95.56 104 THR A C 1
ATOM 836 O O . THR A 1 104 ? 7.625 2.302 6.908 1.00 95.56 104 THR A O 1
ATOM 839 N N . ALA A 1 105 ? 6.851 2.324 4.807 1.00 94.88 105 ALA A N 1
ATOM 840 C CA . ALA A 1 105 ? 6.678 3.775 4.753 1.00 94.88 105 ALA A CA 1
ATOM 841 C C . ALA A 1 105 ? 5.759 4.317 5.866 1.00 94.88 105 ALA A C 1
ATOM 843 O O . ALA A 1 105 ? 6.030 5.380 6.426 1.00 94.88 105 ALA A O 1
ATOM 844 N N . LEU A 1 106 ? 4.684 3.601 6.210 1.00 92.44 106 LEU A N 1
ATOM 845 C CA . LEU A 1 106 ? 3.772 3.980 7.296 1.00 92.44 106 LEU A CA 1
ATOM 846 C C . LEU A 1 106 ? 4.408 3.818 8.680 1.00 92.44 106 LEU A C 1
ATOM 848 O O . LEU A 1 106 ? 4.249 4.694 9.532 1.00 92.44 106 LEU A O 1
ATOM 852 N N . LEU A 1 107 ? 5.114 2.709 8.905 1.00 91.12 107 LEU A N 1
ATOM 853 C CA . LEU A 1 107 ? 5.761 2.413 10.183 1.00 91.12 107 LEU A CA 1
ATOM 854 C C . LEU A 1 107 ? 6.913 3.379 10.478 1.00 91.12 107 LEU A C 1
ATOM 856 O O . LEU A 1 107 ? 7.022 3.869 11.601 1.00 91.12 107 LEU A O 1
ATOM 860 N N . GLU A 1 108 ? 7.726 3.700 9.472 1.00 91.31 108 GLU A N 1
ATOM 861 C CA . GLU A 1 108 ? 8.852 4.633 9.598 1.00 91.31 108 GLU A CA 1
ATOM 862 C C . GLU A 1 108 ? 8.410 6.096 9.735 1.00 91.31 108 GLU A C 1
ATOM 864 O O . GLU A 1 108 ? 9.138 6.908 10.295 1.00 91.31 108 GLU A O 1
ATOM 869 N N . ASN A 1 109 ? 7.191 6.433 9.302 1.00 84.62 109 ASN A N 1
ATOM 870 C CA . ASN A 1 109 ? 6.552 7.716 9.613 1.00 84.62 109 ASN A CA 1
ATOM 871 C C . ASN A 1 109 ? 5.977 7.765 11.050 1.00 84.62 109 ASN A C 1
ATOM 873 O O . ASN A 1 109 ? 5.220 8.679 11.373 1.00 84.62 109 ASN A O 1
ATOM 877 N N . GLU A 1 110 ? 6.286 6.772 11.893 1.00 82.62 110 GLU A N 1
ATOM 878 C CA . GLU A 1 110 ? 5.791 6.610 13.267 1.00 82.62 110 GLU A CA 1
ATOM 879 C C . GLU A 1 110 ? 4.263 6.689 13.401 1.00 82.62 110 GLU A C 1
ATOM 881 O O . GLU A 1 110 ? 3.733 7.090 14.443 1.00 82.62 110 GLU A O 1
ATOM 886 N N . ASN A 1 111 ? 3.530 6.289 12.359 1.00 84.69 111 ASN A N 1
ATOM 887 C CA . ASN A 1 111 ? 2.088 6.461 12.337 1.00 84.69 111 ASN A CA 1
ATOM 888 C C . ASN A 1 111 ? 1.444 5.663 13.503 1.00 84.69 111 ASN A C 1
ATOM 890 O O . ASN A 1 111 ? 1.572 4.445 13.633 1.00 84.69 111 ASN A O 1
ATOM 894 N N . LYS A 1 112 ? 0.782 6.367 14.429 1.00 85.75 112 LYS A N 1
ATOM 895 C CA . LYS A 1 112 ? 0.173 5.734 15.613 1.00 85.75 112 LYS A CA 1
ATOM 896 C C . LYS A 1 112 ? -1.012 4.852 15.232 1.00 85.75 112 LYS A C 1
ATOM 898 O O . LYS A 1 112 ? -1.203 3.802 15.838 1.00 85.75 112 LYS A O 1
ATOM 903 N N . ALA A 1 113 ? -1.768 5.237 14.206 1.00 88.19 113 ALA A N 1
ATOM 904 C CA . ALA A 1 113 ? -2.906 4.464 13.743 1.00 88.19 113 ALA A CA 1
ATOM 905 C C . ALA A 1 113 ? -2.479 3.102 13.191 1.00 88.19 113 ALA A C 1
ATOM 907 O O . ALA A 1 113 ? -3.139 2.117 13.510 1.00 88.19 113 ALA A O 1
ATOM 908 N N . ILE A 1 114 ? -1.368 3.000 12.443 1.00 90.00 114 ILE A N 1
ATOM 909 C CA . ILE A 1 114 ? -0.875 1.691 11.968 1.00 90.00 114 ILE A CA 1
ATOM 910 C C . ILE A 1 114 ? -0.460 0.788 13.137 1.00 90.00 114 ILE A C 1
ATOM 912 O O . ILE A 1 114 ? -0.777 -0.397 13.123 1.00 90.00 114 ILE A O 1
ATOM 916 N N . LYS A 1 115 ? 0.150 1.342 14.195 1.00 87.19 115 LYS A N 1
ATOM 917 C CA . LYS A 1 115 ? 0.513 0.580 15.407 1.00 87.19 115 LYS A CA 1
ATOM 918 C C . LYS A 1 115 ? -0.711 0.050 16.165 1.00 87.19 115 LYS A C 1
ATOM 920 O O . LYS A 1 115 ? -0.612 -0.964 16.844 1.00 87.19 115 LYS A O 1
ATOM 925 N N . SER A 1 116 ? -1.849 0.729 16.045 1.00 88.25 116 SER A N 1
ATOM 926 C CA . SER A 1 116 ? -3.131 0.332 16.641 1.00 88.25 116 SER A CA 1
ATOM 927 C C . SER A 1 116 ? -4.065 -0.397 15.665 1.00 88.25 116 SER A C 1
ATOM 929 O O . SER A 1 116 ? -5.201 -0.701 16.022 1.00 88.25 116 SER A O 1
ATOM 931 N N . SER A 1 117 ? -3.619 -0.646 14.433 1.00 90.38 117 SER A N 1
ATOM 932 C CA . SER A 1 117 ? -4.406 -1.299 13.385 1.00 90.38 117 SER A CA 1
ATOM 933 C C . SER A 1 117 ? -4.290 -2.819 13.460 1.00 90.38 117 SER A C 1
ATOM 935 O O . SER A 1 117 ? -3.296 -3.363 13.940 1.00 90.38 117 SER A O 1
ATOM 937 N N . ILE A 1 118 ? -5.289 -3.518 12.923 1.00 91.19 118 ILE A N 1
ATOM 938 C CA . ILE A 1 118 ? -5.220 -4.969 12.710 1.00 91.19 118 ILE A CA 1
ATOM 939 C C . ILE A 1 118 ? -4.723 -5.209 11.287 1.00 91.19 118 ILE A C 1
ATOM 941 O O . ILE A 1 118 ? -5.305 -4.685 10.340 1.00 91.19 118 ILE A O 1
ATOM 945 N N . ILE A 1 119 ? -3.671 -6.014 11.126 1.00 92.12 119 ILE A N 1
ATOM 946 C CA . ILE A 1 119 ? -3.083 -6.334 9.819 1.00 92.12 119 ILE A CA 1
ATOM 947 C C . ILE A 1 119 ? -3.426 -7.780 9.447 1.00 92.12 119 ILE A C 1
ATOM 949 O O . ILE A 1 119 ? -3.088 -8.713 10.173 1.00 92.12 119 ILE A O 1
ATOM 953 N N . ILE A 1 120 ? -4.078 -7.968 8.301 1.00 90.19 120 ILE A N 1
ATOM 954 C CA . ILE A 1 120 ? -4.407 -9.267 7.709 1.00 90.19 120 ILE A CA 1
ATOM 955 C C . ILE A 1 120 ? -3.514 -9.498 6.490 1.00 90.19 120 ILE A C 1
ATOM 957 O O . ILE A 1 120 ? -3.522 -8.718 5.534 1.00 90.19 120 ILE A O 1
ATOM 961 N N . LEU A 1 121 ? -2.788 -10.615 6.508 1.00 90.69 121 LEU A N 1
ATOM 962 C CA . LEU A 1 121 ? -1.899 -11.027 5.428 1.00 90.69 121 LEU A CA 1
ATOM 963 C C . LEU A 1 121 ? -2.577 -12.058 4.523 1.00 90.69 121 LEU A C 1
ATOM 965 O O . LEU A 1 121 ? -3.085 -13.081 4.980 1.00 90.69 121 LEU A O 1
ATOM 969 N N . LEU A 1 122 ? -2.568 -11.782 3.222 1.00 84.56 122 LEU A N 1
ATOM 970 C CA . LEU A 1 122 ? -3.114 -12.650 2.187 1.00 84.56 122 LEU A CA 1
ATOM 971 C C . LEU A 1 122 ? -2.009 -13.525 1.617 1.00 84.56 122 LEU A C 1
ATOM 973 O O . LEU A 1 122 ? -1.224 -13.071 0.791 1.00 84.56 122 LEU A O 1
ATOM 977 N N . TYR A 1 123 ? -1.962 -14.784 2.030 1.00 76.75 123 TYR A N 1
ATOM 978 C CA . TYR A 1 123 ? -1.026 -15.739 1.453 1.00 76.75 123 TYR A CA 1
ATOM 979 C C . TYR A 1 123 ? -1.586 -16.316 0.147 1.00 76.75 123 TYR A C 1
ATOM 981 O O . TYR A 1 123 ? -2.773 -16.659 0.093 1.00 76.75 123 TYR A O 1
ATOM 989 N N . PRO A 1 124 ? -0.769 -16.449 -0.912 1.00 60.91 124 PRO A N 1
ATOM 990 C CA . PRO A 1 124 ? -1.187 -17.162 -2.108 1.00 60.91 124 PRO A CA 1
ATOM 991 C C . PRO A 1 124 ? -1.483 -18.627 -1.756 1.00 60.91 124 PRO A C 1
ATOM 993 O O . PRO A 1 124 ? -0.617 -19.362 -1.286 1.00 60.91 124 PRO A O 1
ATOM 996 N N . ILE A 1 125 ? -2.723 -19.061 -1.986 1.00 56.41 125 ILE A N 1
ATOM 997 C CA . ILE A 1 125 ? -3.102 -20.473 -1.897 1.00 56.41 125 ILE A CA 1
ATOM 998 C C . ILE A 1 125 ? -2.550 -21.153 -3.155 1.00 56.41 125 ILE A C 1
ATOM 1000 O O . ILE A 1 125 ? -3.003 -20.836 -4.253 1.00 56.41 125 ILE A O 1
ATOM 1004 N N . GLY A 1 126 ? -1.580 -22.062 -3.009 1.00 53.22 126 GLY A N 1
ATOM 1005 C CA . GLY A 1 126 ? -1.117 -22.906 -4.120 1.00 53.22 126 GLY A CA 1
ATOM 1006 C C . GLY A 1 126 ? 0.380 -22.917 -4.435 1.00 53.22 1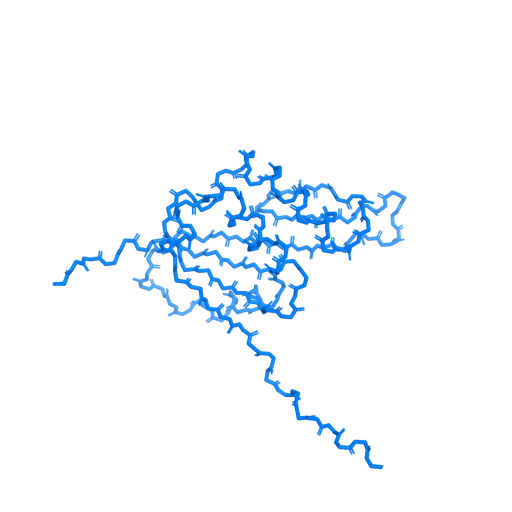26 GLY A C 1
ATOM 1007 O O . GLY A 1 126 ? 0.752 -23.565 -5.407 1.00 53.22 126 GLY A O 1
ATOM 1008 N N . MET A 1 127 ? 1.262 -22.307 -3.632 1.00 48.88 127 MET A N 1
ATOM 1009 C CA . MET A 1 127 ? 2.690 -22.669 -3.683 1.00 48.88 127 MET A CA 1
ATOM 1010 C C . MET A 1 127 ? 2.907 -24.032 -3.008 1.00 48.88 127 MET A C 1
ATOM 1012 O O . MET A 1 127 ? 3.534 -24.143 -1.959 1.00 48.88 127 MET A O 1
ATOM 1016 N N . VAL A 1 128 ? 2.352 -25.085 -3.609 1.00 49.34 128 VAL A N 1
ATOM 1017 C CA . VAL A 1 128 ? 2.915 -26.424 -3.459 1.00 49.34 128 VAL A CA 1
ATOM 1018 C C . VAL A 1 128 ? 4.232 -26.344 -4.214 1.00 49.34 128 VAL A C 1
ATOM 1020 O O . VAL A 1 128 ? 4.228 -26.151 -5.429 1.00 49.34 128 VAL A O 1
ATOM 1023 N N . GLY A 1 129 ? 5.354 -26.375 -3.495 1.00 46.22 129 GLY A N 1
ATOM 1024 C CA . GLY A 1 129 ? 6.654 -26.530 -4.129 1.00 46.22 129 GLY A CA 1
ATOM 1025 C C . GLY A 1 129 ? 6.577 -27.764 -5.014 1.00 46.22 129 GLY A C 1
ATOM 1026 O O . GLY A 1 129 ? 6.453 -28.875 -4.504 1.00 46.22 129 GLY A O 1
ATOM 1027 N N . HIS A 1 130 ? 6.569 -27.571 -6.333 1.00 43.06 130 HIS A N 1
ATOM 1028 C CA . HIS A 1 130 ? 6.906 -28.661 -7.224 1.00 43.06 130 HIS A CA 1
ATOM 1029 C C . HIS A 1 130 ? 8.351 -28.997 -6.879 1.00 43.06 130 HIS A C 1
ATOM 1031 O O . HIS A 1 130 ? 9.256 -28.216 -7.163 1.00 43.06 130 HIS A O 1
ATOM 1037 N N . ASP A 1 131 ? 8.505 -30.099 -6.150 1.00 47.28 131 ASP A N 1
ATOM 1038 C CA . ASP A 1 131 ? 9.762 -30.755 -5.834 1.00 47.28 131 ASP A CA 1
ATOM 1039 C C . ASP A 1 131 ? 10.490 -30.932 -7.176 1.00 47.28 131 ASP A C 1
ATOM 1041 O O . ASP A 1 131 ? 10.144 -31.805 -7.974 1.00 47.28 131 ASP A O 1
ATOM 1045 N N . THR A 1 132 ? 11.408 -30.019 -7.498 1.00 45.62 132 THR A N 1
ATOM 1046 C CA . THR A 1 132 ? 12.309 -30.152 -8.642 1.00 45.62 132 THR A CA 1
ATOM 1047 C C . THR A 1 132 ? 13.351 -31.186 -8.246 1.00 45.62 132 THR A C 1
ATOM 1049 O O . THR A 1 132 ? 14.443 -30.836 -7.796 1.00 45.62 132 THR A O 1
ATOM 1052 N N . ARG A 1 133 ? 12.955 -32.457 -8.315 1.00 40.62 133 ARG A N 1
ATOM 1053 C CA . ARG A 1 133 ? 13.877 -33.588 -8.381 1.00 40.62 133 ARG A CA 1
ATOM 1054 C C . ARG A 1 133 ? 14.294 -33.825 -9.821 1.00 40.62 133 ARG A C 1
ATOM 1056 O O . ARG A 1 133 ? 13.420 -33.688 -10.706 1.00 40.62 133 ARG A O 1
#

pLDDT: mean 81.16, std 15.18, range [40.62, 97.0]

Sequence (133 aa):
MEKSTINKLLLIGNHALSINKRIKKIDDLPLIKQTLMYKTGDPFLENFDNFVQIDTIKHSYKNAYNFDDLTSFLKLKFKENAILDSPALVIGNPSELLFQSALTALLENENKAIKSSIIILLYPIGMVGHDTR

Secondary structure (DSSP, 8-state):
-PPP---EEEEESHHHHHHHHHHTT-TTS--EEEEEEEE---TTSTT--EEEEETTEEEEE-S-SSHHHHHHHHHHHHHHTTTTSS-EEEEE-TT-HHHHHHHHHHHHTT-HHHHTSEEEE---TT-------

Radius of gyration: 16.24 Å; Cα contacts (8 Å, |Δi|>4): 203; chains: 1; bounding box: 37×48×52 Å

Nearest PDB structures (foldseek):
  5mrc-assembly1_KK  TM=4.765E-01  e=2.566E-02  Saccharomyces cerevisiae
  8om4-assembly1_K  TM=5.102E-01  e=4.276E-02  Saccharomyces cerevisiae
  3dmp-assembly2_C  TM=3.192E-01  e=9.803E-02  Burkholderia pseudomallei
  1ww1-assembly1_B  TM=4.121E-01  e=2.097E+00  Thermotoga maritima MSB8
  2ymb-assembly1_D  TM=2.217E-01  e=2.383E+00  Homo sapiens

Mean predicted aligned error: 7.88 Å

Foldseek 3Di:
DPPPQAQAEEEWEPVSVVCVVVCVVVVPRNHHYKYWYWAWFDPPDDPGFTWIDIRNDTDGQRDDLAQPSLLVVLLVVCVVDVDQPAAYEYEYAPPDSRVNSNLNSCVVVVPVNSVNYHYHHDYDPDPPPPPPD